Protein AF-A0A1F4VYU2-F1 (afdb_monomer)

Foldseek 3Di:
DPPPVVLVVLQVVVQVVVCVLAVVQVVDQQKDKGWAQDPVRDIKIKMDGPVQDDPPPPRDDRPWIWIWDDDPQWIFIDTDPDGDQDDDVDPPDRPGGTHHSNCPNVVRVVVVVVVVVVVVVVD

pLDDT: mean 73.97, std 16.77, range [32.16, 91.25]

Organism: NCBI:txid1802636

Structure (mmCIF, N/CA/C/O backbone):
data_AF-A0A1F4VYU2-F1
#
_entry.id   AF-A0A1F4VYU2-F1
#
loop_
_atom_site.group_PDB
_atom_site.id
_atom_site.type_symbol
_atom_site.label_atom_id
_atom_site.label_alt_id
_atom_site.label_comp_id
_atom_site.label_asym_id
_atom_site.label_entity_id
_atom_site.label_seq_id
_atom_site.pdbx_PDB_ins_code
_atom_site.Cartn_x
_atom_site.Cartn_y
_atom_site.Cartn_z
_atom_site.occupancy
_atom_site.B_iso_or_equiv
_atom_site.auth_seq_id
_atom_site.auth_comp_id
_atom_site.auth_asym_id
_atom_site.auth_atom_id
_atom_site.pdbx_PDB_model_num
ATOM 1 N N . MET A 1 1 ? -9.365 18.136 26.170 1.00 42.12 1 MET A N 1
ATOM 2 C CA . MET A 1 1 ? -8.064 17.754 25.576 1.00 42.12 1 MET A CA 1
ATOM 3 C C . MET A 1 1 ? -8.005 16.234 25.371 1.00 42.12 1 MET A C 1
ATOM 5 O O . MET A 1 1 ? -7.171 15.583 25.975 1.00 42.12 1 MET A O 1
ATOM 9 N N . GLY A 1 2 ? -8.918 15.646 24.583 1.00 46.16 2 GLY A N 1
ATOM 10 C CA . GLY A 1 2 ? -9.027 14.176 24.450 1.00 46.16 2 GLY A CA 1
ATOM 11 C C . GLY A 1 2 ? -9.008 13.646 23.013 1.00 46.16 2 GLY A C 1
ATOM 12 O O . GLY A 1 2 ? -8.765 12.470 22.800 1.00 46.16 2 GLY A O 1
ATOM 13 N N . THR A 1 3 ? -9.219 14.505 22.017 1.00 45.97 3 THR A N 1
ATOM 14 C CA . THR A 1 3 ? -9.342 14.122 20.601 1.00 45.97 3 THR A CA 1
ATOM 15 C C . THR A 1 3 ? -8.002 13.942 19.889 1.00 45.97 3 THR A C 1
ATOM 17 O O . THR A 1 3 ? -7.926 13.212 18.913 1.00 45.97 3 THR A O 1
ATOM 20 N N . GLN A 1 4 ? -6.933 14.587 20.360 1.00 48.91 4 GLN A N 1
ATOM 21 C CA . GLN A 1 4 ? -5.645 14.587 19.657 1.00 48.91 4 GLN A CA 1
ATOM 22 C C . GLN A 1 4 ? -4.842 13.293 19.877 1.00 48.91 4 GLN A C 1
ATOM 24 O O . GLN A 1 4 ? -4.159 12.845 18.964 1.00 48.91 4 GLN A O 1
ATOM 29 N N . LEU A 1 5 ? -4.977 12.673 21.056 1.00 50.75 5 LEU A N 1
ATOM 30 C CA . LEU A 1 5 ? -4.318 11.408 21.410 1.00 50.75 5 LEU A CA 1
ATOM 31 C C . LEU A 1 5 ? -4.978 10.201 20.724 1.00 50.75 5 LEU A C 1
ATOM 33 O O . LEU A 1 5 ? -4.280 9.387 20.135 1.00 50.75 5 LEU A O 1
ATOM 37 N N . TRP A 1 6 ? -6.316 10.144 20.714 1.00 50.44 6 TRP A N 1
ATOM 38 C CA . TRP A 1 6 ? -7.085 9.086 20.036 1.00 50.44 6 TRP A CA 1
ATOM 39 C C . TRP A 1 6 ? -6.783 9.006 18.534 1.00 50.44 6 TRP A C 1
ATOM 41 O O . TRP A 1 6 ? -6.646 7.924 17.972 1.00 50.44 6 TRP A O 1
ATOM 51 N N . ASN A 1 7 ? -6.621 10.165 17.898 1.00 70.50 7 ASN A N 1
ATOM 52 C CA . ASN A 1 7 ? -6.259 10.279 16.489 1.00 70.50 7 ASN A CA 1
ATOM 53 C C . ASN A 1 7 ? -4.837 9.757 16.203 1.00 70.50 7 ASN A C 1
ATOM 55 O O . ASN A 1 7 ? -4.572 9.195 15.143 1.00 70.50 7 ASN A O 1
ATOM 59 N N . GLN A 1 8 ? -3.908 9.932 17.142 1.00 77.19 8 GLN A N 1
ATOM 60 C CA . GLN A 1 8 ? -2.538 9.448 16.985 1.00 77.19 8 GLN A CA 1
ATOM 61 C C . GLN A 1 8 ? -2.451 7.929 17.173 1.00 77.19 8 GLN A C 1
ATOM 63 O O . GLN A 1 8 ? -1.800 7.257 16.379 1.00 77.19 8 GLN A O 1
ATOM 68 N N . GLU A 1 9 ? -3.160 7.390 18.164 1.00 84.88 9 GLU A N 1
ATOM 69 C CA . GLU A 1 9 ? -3.218 5.951 18.439 1.00 84.88 9 GLU A CA 1
ATOM 70 C C . GLU A 1 9 ? -3.832 5.172 17.266 1.00 84.88 9 GLU A C 1
ATOM 72 O O . GLU A 1 9 ? -3.258 4.190 16.806 1.00 84.88 9 GLU A O 1
ATOM 77 N N . GLN A 1 10 ? -4.935 5.666 16.692 1.00 83.69 10 GLN A N 1
ATOM 78 C CA . GLN A 1 10 ? -5.561 5.048 15.516 1.00 83.69 10 GLN A CA 1
ATOM 79 C C . GLN A 1 10 ? -4.669 5.087 14.268 1.00 83.69 10 GLN A C 1
ATOM 81 O O . GLN A 1 10 ? -4.649 4.131 13.486 1.00 83.69 10 GLN A O 1
ATOM 86 N N . ALA A 1 11 ? -3.927 6.180 14.067 1.00 84.56 11 ALA A N 1
ATOM 87 C CA . ALA A 1 11 ? -2.969 6.283 12.972 1.00 84.56 11 ALA A CA 1
ATOM 88 C C . ALA A 1 11 ? -1.829 5.267 13.135 1.00 84.56 11 ALA A C 1
ATOM 90 O O . ALA A 1 11 ? -1.449 4.602 12.169 1.00 84.56 11 ALA A O 1
ATOM 91 N N . GLU A 1 12 ? -1.312 5.125 14.357 1.00 88.81 12 GLU A N 1
ATOM 92 C CA . GLU A 1 12 ? -0.244 4.185 14.681 1.00 88.81 12 GLU A CA 1
ATOM 93 C C . GLU A 1 12 ? -0.709 2.732 14.554 1.00 88.81 12 GLU A C 1
ATOM 95 O O . GLU A 1 12 ? -0.032 1.938 13.905 1.00 88.81 12 GLU A O 1
ATOM 100 N N . GLU A 1 13 ? -1.893 2.388 15.064 1.00 90.06 13 GLU A N 1
ATOM 101 C CA . GLU A 1 13 ? -2.480 1.052 14.910 1.00 90.06 13 GLU A CA 1
ATOM 102 C C . GLU A 1 13 ? -2.661 0.689 13.429 1.00 90.06 13 GLU A C 1
ATOM 104 O O . GLU A 1 13 ? -2.271 -0.397 12.991 1.00 90.06 13 GLU A O 1
ATOM 109 N N . THR A 1 14 ? -3.182 1.628 12.631 1.00 88.56 14 THR A N 1
ATOM 110 C CA . THR A 1 14 ? -3.349 1.448 11.181 1.00 88.56 14 THR A CA 1
ATOM 111 C C . THR A 1 14 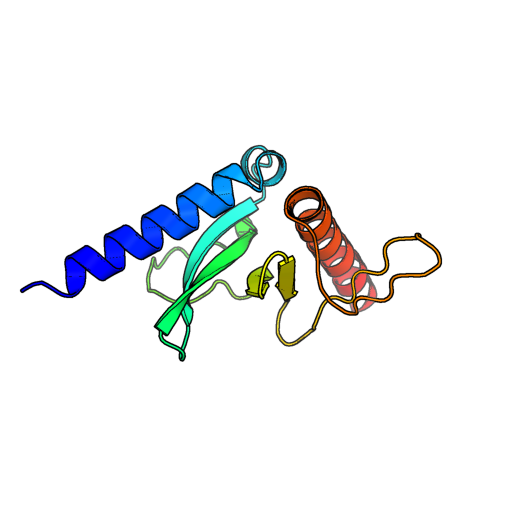? -2.005 1.191 10.500 1.00 88.56 14 THR A C 1
ATOM 113 O O . THR A 1 14 ? -1.888 0.273 9.684 1.00 88.56 14 THR A O 1
ATOM 116 N N . LEU A 1 15 ? -0.975 1.967 10.853 1.00 90.12 15 LEU A N 1
ATOM 117 C CA . LEU A 1 15 ? 0.370 1.810 10.308 1.00 90.12 15 LEU A CA 1
ATOM 118 C C . LEU A 1 15 ? 0.982 0.461 10.700 1.00 90.12 15 LEU A C 1
ATOM 120 O O . LEU A 1 15 ? 1.507 -0.242 9.840 1.00 90.12 15 LEU A O 1
ATOM 124 N N . GLN A 1 16 ? 0.891 0.074 11.973 1.00 91.12 16 GLN A N 1
ATOM 125 C CA . GLN A 1 16 ? 1.439 -1.189 12.471 1.00 91.12 16 GLN A CA 1
ATOM 126 C C . GLN A 1 16 ? 0.758 -2.393 11.823 1.00 91.12 16 GLN A C 1
ATOM 128 O O . GLN A 1 16 ? 1.435 -3.324 11.381 1.00 91.12 16 GLN A O 1
ATOM 133 N N . ARG A 1 17 ? -0.573 -2.359 11.686 1.00 89.56 17 ARG A N 1
ATOM 134 C CA . ARG A 1 17 ? -1.311 -3.397 10.962 1.00 89.56 17 ARG A CA 1
ATOM 135 C C . ARG A 1 17 ? -0.858 -3.473 9.508 1.00 89.56 17 ARG A C 1
ATOM 137 O O . ARG A 1 17 ? -0.618 -4.562 8.997 1.00 89.56 17 ARG A O 1
ATOM 144 N N . PHE A 1 18 ? -0.699 -2.331 8.848 1.00 90.88 18 PHE A N 1
ATOM 145 C CA . PHE A 1 18 ? -0.237 -2.295 7.467 1.00 90.88 18 PHE A CA 1
ATOM 146 C C . PHE A 1 18 ? 1.187 -2.851 7.305 1.00 90.88 18 PHE A C 1
ATOM 148 O O . PHE A 1 18 ? 1.432 -3.662 6.412 1.00 90.88 18 PHE A O 1
ATOM 155 N N . ILE A 1 19 ? 2.108 -2.487 8.200 1.00 91.25 19 ILE A N 1
ATOM 156 C CA . ILE A 1 19 ? 3.477 -3.023 8.259 1.00 91.25 19 ILE A CA 1
ATOM 157 C C . ILE A 1 19 ? 3.458 -4.544 8.446 1.00 91.25 19 ILE A C 1
ATOM 159 O O . ILE A 1 19 ? 4.188 -5.258 7.758 1.00 91.25 19 ILE A O 1
ATOM 163 N N . HIS A 1 20 ? 2.593 -5.049 9.327 1.00 91.19 20 HIS A N 1
ATOM 164 C CA . HIS A 1 20 ? 2.437 -6.483 9.557 1.00 91.19 20 HIS A CA 1
ATOM 165 C C . HIS A 1 20 ? 1.973 -7.235 8.300 1.00 91.19 20 HIS A C 1
ATOM 167 O O . HIS A 1 20 ? 2.467 -8.325 8.016 1.00 91.19 20 HIS A O 1
ATOM 173 N N . LEU A 1 21 ? 1.062 -6.636 7.527 1.00 87.31 21 LEU A N 1
ATOM 174 C CA . LEU A 1 21 ? 0.541 -7.206 6.281 1.00 87.31 21 LEU A CA 1
ATOM 175 C C . LEU A 1 21 ? 1.513 -7.091 5.095 1.00 87.31 21 LEU A C 1
ATOM 177 O O . LEU A 1 21 ? 1.352 -7.807 4.109 1.00 87.31 21 LEU A O 1
ATOM 181 N N . THR A 1 22 ? 2.520 -6.215 5.169 1.00 89.62 22 THR A N 1
ATOM 182 C CA . THR A 1 22 ? 3.428 -5.900 4.047 1.00 89.62 22 THR A CA 1
ATOM 183 C C . THR A 1 22 ? 4.914 -6.158 4.347 1.00 89.62 22 THR A C 1
ATOM 185 O O . THR A 1 22 ? 5.770 -5.295 4.128 1.00 89.62 22 THR A O 1
ATOM 188 N N . PRO A 1 23 ? 5.291 -7.347 4.852 1.00 91.25 23 PRO A N 1
ATOM 189 C CA . PRO A 1 23 ? 6.633 -7.587 5.379 1.00 91.25 23 PRO A CA 1
ATOM 190 C C . PRO A 1 23 ? 7.754 -7.529 4.328 1.00 91.25 23 PRO A C 1
ATOM 192 O O . PRO A 1 23 ? 8.910 -7.316 4.699 1.00 91.25 23 PRO A O 1
ATOM 195 N N . ARG A 1 24 ? 7.479 -7.757 3.036 1.00 88.19 24 ARG A N 1
ATOM 196 C CA . ARG A 1 24 ? 8.494 -7.664 1.972 1.00 88.19 24 ARG A CA 1
ATOM 197 C C . ARG A 1 24 ? 8.759 -6.212 1.609 1.00 88.19 24 ARG A C 1
ATOM 199 O O . ARG A 1 24 ? 9.930 -5.851 1.506 1.00 88.19 24 ARG A O 1
ATOM 206 N N . LEU A 1 25 ? 7.717 -5.385 1.499 1.00 87.81 25 LEU A N 1
ATOM 207 C CA . LEU A 1 25 ? 7.872 -3.939 1.330 1.00 87.81 25 LEU A CA 1
ATOM 208 C C . LEU A 1 25 ? 8.736 -3.330 2.438 1.00 87.81 25 LEU A C 1
ATOM 210 O O . LEU A 1 25 ? 9.655 -2.577 2.131 1.00 87.81 25 LEU A O 1
ATOM 214 N N . GLN A 1 26 ? 8.533 -3.726 3.700 1.00 89.75 26 GLN A N 1
ATOM 215 C CA . GLN A 1 26 ? 9.336 -3.208 4.822 1.00 89.75 26 GLN A CA 1
ATOM 216 C C . GLN A 1 26 ? 10.821 -3.581 4.752 1.00 89.75 26 GLN A C 1
ATOM 218 O O . GLN A 1 26 ? 11.676 -2.878 5.288 1.00 89.75 26 GLN A O 1
ATOM 223 N N . LYS A 1 27 ? 11.150 -4.702 4.105 1.00 89.81 27 LYS A N 1
ATOM 224 C CA . LYS A 1 27 ? 12.541 -5.134 3.907 1.00 89.81 27 LYS A CA 1
ATOM 225 C C . LYS A 1 27 ? 13.212 -4.420 2.740 1.00 89.81 27 LYS A C 1
ATOM 227 O O . LYS A 1 27 ? 14.435 -4.485 2.622 1.00 89.81 27 LYS A O 1
ATOM 232 N N . ASN A 1 28 ? 12.440 -3.780 1.868 1.00 88.81 28 ASN A N 1
ATOM 233 C CA . ASN A 1 28 ? 12.972 -3.105 0.704 1.00 88.81 28 ASN A CA 1
ATOM 234 C C . ASN A 1 28 ? 13.344 -1.653 1.066 1.00 88.81 28 ASN A C 1
ATOM 236 O O . ASN A 1 28 ? 12.466 -0.843 1.366 1.00 88.81 28 ASN A O 1
ATOM 240 N N . PRO A 1 29 ? 14.638 -1.282 1.014 1.00 87.94 29 PRO A N 1
ATOM 241 C CA . PRO A 1 29 ? 15.097 0.035 1.451 1.00 87.94 29 PRO A CA 1
ATOM 242 C C . PRO A 1 29 ? 14.571 1.187 0.586 1.00 87.94 29 PRO A C 1
ATOM 244 O O . PRO A 1 29 ? 14.640 2.338 1.032 1.00 87.94 29 PRO A O 1
ATOM 247 N N . LEU A 1 30 ? 14.070 0.885 -0.618 1.00 87.94 30 LEU A N 1
ATOM 248 C CA . LEU A 1 30 ? 13.507 1.855 -1.550 1.00 87.94 30 LEU A CA 1
ATOM 249 C C . LEU A 1 30 ? 12.146 2.377 -1.108 1.00 87.94 30 LEU A C 1
ATOM 251 O O . LEU A 1 30 ? 11.789 3.474 -1.519 1.00 87.94 30 LEU A O 1
ATOM 255 N N . PHE A 1 31 ? 11.402 1.637 -0.287 1.00 89.25 31 PHE A N 1
ATOM 256 C CA . PHE A 1 31 ? 10.047 2.019 0.092 1.00 89.25 31 PHE A CA 1
ATOM 257 C C . PHE A 1 31 ? 9.984 2.622 1.488 1.00 89.25 31 PHE A C 1
ATOM 259 O O . PHE A 1 31 ? 10.783 2.327 2.381 1.00 89.25 31 PHE A O 1
ATOM 266 N N . ARG A 1 32 ? 9.002 3.494 1.665 1.00 89.56 32 ARG A N 1
ATOM 267 C CA . ARG A 1 32 ? 8.567 4.039 2.943 1.00 89.56 32 ARG A CA 1
ATOM 268 C C . ARG A 1 32 ? 7.057 3.938 3.026 1.00 89.56 32 ARG A C 1
ATOM 270 O O . ARG A 1 32 ? 6.369 3.928 2.004 1.00 89.56 32 ARG A O 1
ATOM 277 N N . THR A 1 33 ? 6.553 3.838 4.248 1.00 89.69 33 THR A N 1
ATOM 278 C CA . THR A 1 33 ? 5.123 3.723 4.519 1.00 89.69 33 THR A CA 1
ATOM 279 C C . THR A 1 33 ? 4.692 4.795 5.496 1.00 89.69 33 THR A C 1
ATOM 281 O O . THR A 1 33 ? 5.385 5.045 6.480 1.00 89.69 33 THR A O 1
ATOM 284 N N . GLY A 1 34 ? 3.534 5.384 5.249 1.00 88.25 34 GLY A N 1
ATOM 285 C CA . GLY A 1 34 ? 2.917 6.361 6.130 1.00 88.25 34 GLY A CA 1
ATOM 286 C C . GLY A 1 34 ? 1.415 6.147 6.214 1.00 88.25 34 GLY A C 1
ATOM 287 O O . GLY A 1 34 ? 0.859 5.246 5.585 1.00 88.25 34 GLY A O 1
ATOM 288 N N . VAL A 1 35 ? 0.753 6.992 6.996 1.00 88.62 35 VAL A N 1
ATOM 289 C CA . VAL A 1 35 ? -0.706 7.030 7.109 1.00 88.62 35 VAL A CA 1
ATOM 290 C C . VAL A 1 35 ? -1.156 8.481 7.033 1.00 88.62 35 VAL A C 1
ATOM 292 O O . VAL A 1 35 ? -0.538 9.353 7.640 1.00 88.62 35 VAL A O 1
ATOM 295 N N . TYR A 1 36 ? -2.235 8.746 6.300 1.00 84.56 36 TYR A N 1
ATOM 296 C CA . TYR A 1 36 ? -2.890 10.053 6.290 1.00 84.56 36 TYR A CA 1
ATOM 297 C C . TYR A 1 36 ? -4.356 9.935 6.706 1.00 84.56 36 TYR A C 1
ATOM 299 O O . TYR A 1 36 ? -4.973 8.876 6.585 1.00 84.56 36 TYR A O 1
ATOM 307 N N . LEU A 1 37 ? -4.924 11.038 7.193 1.00 84.81 37 LEU A N 1
ATOM 308 C CA . LEU A 1 37 ? -6.350 11.132 7.484 1.00 84.81 37 LEU A CA 1
ATOM 309 C C . LEU A 1 37 ? -7.100 11.546 6.212 1.00 84.81 37 LEU A C 1
ATOM 311 O O . LEU A 1 37 ? -6.916 12.649 5.700 1.00 84.81 37 LEU A O 1
ATOM 315 N N . SER A 1 38 ? -7.941 10.657 5.690 1.00 80.12 38 SER A N 1
ATOM 316 C CA . SER A 1 38 ? -8.801 10.945 4.539 1.00 80.12 38 SER A CA 1
ATOM 317 C C . SER A 1 38 ? -9.927 11.927 4.888 1.00 80.12 38 SER A C 1
ATOM 319 O O . SER A 1 38 ? -10.287 12.110 6.050 1.00 80.12 38 SER A O 1
ATOM 321 N N . GLN A 1 39 ? -10.547 12.524 3.864 1.00 76.94 39 GLN A N 1
ATOM 322 C CA . GLN A 1 39 ? -11.678 13.454 4.030 1.00 76.94 39 GLN A CA 1
ATOM 323 C C . GLN A 1 39 ? -12.891 12.819 4.726 1.00 76.94 39 GLN A C 1
ATOM 325 O O . GLN A 1 39 ? -13.690 13.523 5.337 1.00 76.94 39 GLN A O 1
ATOM 330 N N . THR A 1 40 ? -13.024 11.493 4.657 1.00 78.12 40 THR A N 1
ATOM 331 C CA . THR A 1 40 ? -14.083 10.737 5.336 1.00 78.12 40 THR A CA 1
ATOM 332 C C . THR A 1 40 ? -13.741 10.407 6.792 1.00 78.12 40 THR A C 1
ATOM 334 O O . THR A 1 40 ? -14.489 9.679 7.436 1.00 78.12 40 THR A O 1
ATOM 337 N N . GLY A 1 41 ? -12.614 10.902 7.315 1.00 78.19 41 GLY A N 1
ATOM 338 C CA . GLY A 1 41 ? -12.164 10.654 8.686 1.00 78.19 41 GLY A CA 1
ATOM 339 C C . GLY A 1 41 ? -11.519 9.282 8.903 1.00 78.19 41 GLY A C 1
ATOM 340 O O . GLY A 1 41 ? -11.293 8.900 10.044 1.00 78.19 41 GLY A O 1
ATOM 341 N N . ALA A 1 42 ? -11.221 8.538 7.834 1.00 81.12 42 ALA A N 1
ATOM 342 C CA . ALA A 1 42 ? -10.539 7.248 7.922 1.00 81.12 42 ALA A CA 1
ATOM 343 C C . ALA A 1 42 ? -9.024 7.417 7.759 1.00 81.12 42 ALA A C 1
ATOM 345 O O . ALA A 1 42 ? -8.581 8.149 6.869 1.00 81.12 42 ALA A O 1
ATOM 346 N N . TYR A 1 43 ? -8.245 6.712 8.576 1.00 85.94 43 TYR A N 1
ATOM 347 C CA . TYR A 1 43 ? -6.801 6.592 8.405 1.00 85.94 43 TYR A CA 1
ATOM 348 C C . TYR A 1 43 ? -6.487 5.640 7.254 1.00 85.94 43 TYR A C 1
ATOM 350 O O . TYR A 1 43 ? -6.966 4.509 7.224 1.00 85.94 43 TYR A O 1
ATOM 358 N N . VAL A 1 44 ? -5.706 6.115 6.287 1.00 85.12 44 VAL A N 1
ATOM 359 C CA . VAL A 1 44 ? -5.394 5.377 5.063 1.00 85.12 44 VAL A CA 1
ATOM 360 C C . VAL A 1 44 ? -3.880 5.205 4.961 1.00 85.12 44 VAL A C 1
ATOM 362 O O . VAL A 1 44 ? -3.162 6.210 4.887 1.00 85.12 44 VAL A O 1
ATOM 365 N N . PRO A 1 45 ? -3.373 3.960 4.968 1.00 89.81 45 PRO A N 1
ATOM 366 C CA . PRO A 1 45 ? -1.963 3.705 4.747 1.00 89.81 45 PRO A CA 1
ATOM 367 C C . PRO A 1 45 ? -1.577 3.985 3.296 1.00 89.81 45 PRO A C 1
ATOM 369 O O . PRO A 1 45 ? -2.343 3.744 2.357 1.00 89.81 45 PRO A O 1
ATOM 372 N N . PHE A 1 46 ? -0.357 4.473 3.117 1.00 89.06 46 PHE A N 1
ATOM 373 C CA . PHE A 1 46 ? 0.237 4.708 1.813 1.00 89.06 46 PHE A CA 1
ATOM 374 C C . PHE A 1 46 ? 1.708 4.307 1.784 1.00 89.06 46 PHE A C 1
ATOM 376 O O . PHE A 1 46 ? 2.392 4.278 2.806 1.00 89.06 46 PHE A O 1
ATOM 383 N N . VAL A 1 47 ? 2.180 3.996 0.584 1.00 89.25 47 VAL A N 1
ATOM 384 C CA . VAL A 1 47 ? 3.547 3.599 0.261 1.00 89.25 47 VAL A CA 1
ATOM 385 C C . VAL A 1 47 ? 4.103 4.587 -0.745 1.00 89.25 47 VAL A C 1
ATOM 387 O O . VAL A 1 47 ? 3.409 4.964 -1.688 1.00 89.25 47 VAL A O 1
ATOM 390 N N . TYR A 1 48 ? 5.352 4.986 -0.558 1.00 88.00 48 TYR A N 1
ATOM 391 C CA . TYR A 1 48 ? 6.073 5.894 -1.443 1.00 88.00 48 TYR A CA 1
ATOM 392 C C . TYR A 1 48 ? 7.539 5.481 -1.553 1.00 88.00 48 TYR A C 1
ATOM 394 O O . TYR A 1 48 ? 8.035 4.676 -0.755 1.00 88.00 48 TYR A O 1
ATOM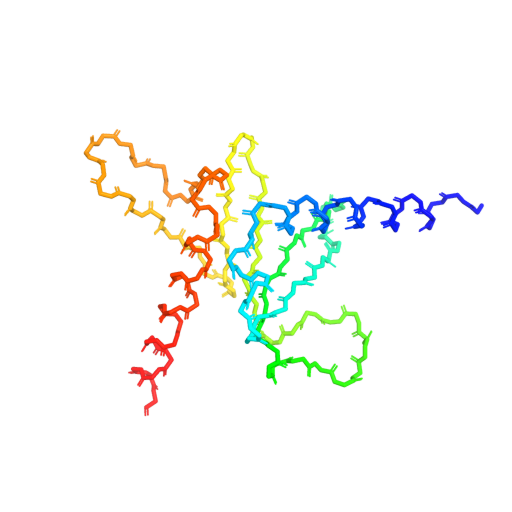 402 N N . LEU A 1 49 ? 8.233 6.007 -2.559 1.00 88.00 49 LEU A N 1
ATOM 403 C CA . LEU A 1 49 ? 9.669 5.800 -2.689 1.00 88.00 49 LEU A CA 1
ATOM 404 C C . LEU A 1 49 ? 10.407 6.709 -1.713 1.00 88.00 49 LEU A C 1
ATOM 406 O O . LEU A 1 49 ? 10.119 7.895 -1.610 1.00 88.00 49 LEU A O 1
ATOM 410 N N . LYS A 1 50 ? 11.437 6.177 -1.060 1.00 86.56 50 LYS A N 1
ATOM 411 C CA . LYS A 1 50 ? 12.331 6.937 -0.181 1.00 86.56 50 LYS A CA 1
ATOM 412 C C . LYS A 1 50 ? 12.945 8.153 -0.889 1.00 86.56 50 LYS A C 1
ATOM 414 O O . LYS A 1 50 ? 13.206 9.160 -0.251 1.00 86.56 50 LYS A O 1
ATOM 419 N N . ALA A 1 51 ? 13.195 8.059 -2.194 1.00 83.44 51 ALA A N 1
ATOM 420 C CA . ALA A 1 51 ? 13.738 9.169 -2.977 1.00 83.44 51 ALA A CA 1
ATOM 421 C C . ALA A 1 51 ? 12.764 10.357 -3.105 1.00 83.44 51 ALA A C 1
ATOM 423 O O . ALA A 1 51 ? 13.218 11.476 -3.312 1.00 83.44 51 ALA A O 1
ATOM 424 N N . ASP A 1 52 ? 11.459 10.113 -2.949 1.00 81.25 52 ASP A N 1
ATOM 425 C CA . ASP A 1 52 ? 10.403 11.130 -3.000 1.00 81.25 52 ASP A CA 1
ATOM 426 C C . ASP A 1 52 ? 10.064 11.689 -1.601 1.00 81.25 52 ASP A C 1
ATOM 428 O O . ASP A 1 52 ? 9.096 12.437 -1.441 1.00 81.25 52 ASP A O 1
ATOM 432 N N . GLU A 1 53 ? 10.832 11.308 -0.573 1.00 80.44 53 GLU A N 1
ATOM 433 C CA . GLU A 1 53 ? 10.697 11.822 0.789 1.00 80.44 53 GLU A CA 1
ATOM 434 C C . GLU A 1 53 ? 11.058 13.314 0.819 1.00 80.44 53 GLU A C 1
ATOM 436 O O . GLU A 1 53 ? 12.172 13.705 0.473 1.00 80.44 53 GLU A O 1
ATOM 441 N N . GLN A 1 54 ? 10.098 14.158 1.202 1.00 70.31 54 GLN A N 1
ATOM 442 C CA . GLN A 1 54 ? 10.301 15.604 1.286 1.00 70.31 54 GLN A CA 1
ATOM 443 C C . GLN A 1 54 ? 10.976 15.970 2.619 1.00 70.31 54 GLN A C 1
ATOM 445 O O . GLN A 1 54 ? 10.610 15.441 3.666 1.00 70.31 54 GLN A O 1
ATOM 450 N N . GLU A 1 55 ? 11.967 16.871 2.578 1.00 60.88 55 GLU A N 1
ATOM 451 C CA . GLU A 1 55 ? 12.731 17.313 3.763 1.00 60.88 55 GLU A CA 1
ATOM 452 C C . GLU A 1 55 ? 11.881 18.107 4.764 1.00 60.88 55 GLU A C 1
ATOM 454 O O . GLU A 1 55 ? 12.150 18.086 5.966 1.00 60.88 55 GLU A O 1
ATOM 459 N N . ASP A 1 56 ? 10.840 18.783 4.276 1.00 55.31 56 ASP A N 1
ATOM 460 C CA . ASP A 1 56 ? 9.866 19.456 5.120 1.00 55.31 56 ASP A CA 1
ATOM 461 C C . ASP A 1 56 ? 8.832 18.410 5.536 1.00 55.31 56 ASP A C 1
ATOM 463 O O . ASP A 1 56 ? 8.001 17.991 4.731 1.00 55.31 56 ASP A O 1
ATOM 467 N N . GLY A 1 57 ? 8.896 17.948 6.789 1.00 50.62 57 GLY A N 1
ATOM 468 C CA . GLY A 1 57 ? 7.970 16.976 7.396 1.00 50.62 57 GLY A CA 1
ATOM 469 C C . GLY A 1 57 ? 6.520 17.471 7.514 1.00 50.62 57 GLY A C 1
ATOM 470 O O . GLY A 1 57 ? 5.789 17.100 8.436 1.00 50.62 57 GLY A O 1
ATOM 471 N N . ASP A 1 58 ? 6.105 18.351 6.613 1.00 44.28 58 ASP A N 1
ATOM 472 C CA . ASP A 1 58 ? 4.899 19.138 6.665 1.00 44.28 58 ASP A CA 1
ATOM 473 C C . ASP A 1 58 ? 3.807 18.461 5.842 1.00 44.28 58 ASP A C 1
ATOM 475 O O . ASP A 1 58 ? 3.566 18.814 4.696 1.00 44.28 58 ASP A O 1
ATOM 479 N N . LYS A 1 59 ? 3.166 17.457 6.459 1.00 54.75 59 LYS A N 1
ATOM 480 C CA . LYS A 1 59 ? 1.765 17.000 6.268 1.00 54.75 59 LYS A CA 1
ATOM 481 C C . LYS A 1 59 ? 1.256 16.703 4.849 1.00 54.75 59 LYS A C 1
ATOM 483 O O . LYS A 1 59 ? 0.099 16.307 4.705 1.00 54.75 59 LYS A O 1
ATOM 488 N N . ASN A 1 60 ? 2.078 16.860 3.827 1.00 63.53 60 ASN A N 1
ATOM 489 C CA . ASN A 1 60 ? 1.733 16.678 2.438 1.00 63.53 60 ASN A CA 1
ATOM 490 C C . ASN A 1 60 ? 2.148 15.280 2.018 1.00 63.53 60 ASN A C 1
ATOM 492 O O . ASN A 1 60 ? 3.226 14.789 2.353 1.00 63.53 60 ASN A O 1
ATOM 496 N N . LEU A 1 61 ? 1.244 14.622 1.300 1.00 71.06 61 LEU A N 1
ATOM 497 C CA . LEU A 1 61 ? 1.555 13.348 0.685 1.00 71.06 61 LEU A CA 1
ATOM 498 C C . LEU A 1 61 ? 2.702 13.571 -0.310 1.00 71.06 61 LEU A C 1
ATOM 500 O O . LEU A 1 61 ? 2.702 14.596 -1.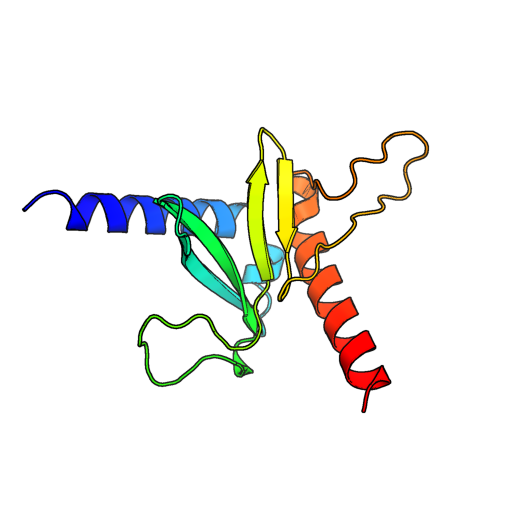003 1.00 71.06 61 LEU A O 1
ATOM 504 N N . PRO A 1 62 ? 3.676 12.645 -0.378 1.00 78.38 62 PRO A N 1
ATOM 505 C CA . PRO A 1 62 ? 4.727 12.720 -1.383 1.00 78.38 62 PRO A CA 1
ATOM 506 C C . PRO A 1 62 ? 4.082 12.799 -2.770 1.00 78.38 62 PRO A C 1
ATOM 508 O O . PRO A 1 62 ? 2.944 12.357 -2.934 1.00 78.38 62 PRO A O 1
ATOM 511 N N . PRO A 1 63 ? 4.768 13.368 -3.774 1.00 76.25 63 PRO A N 1
ATOM 512 C CA . PRO A 1 63 ? 4.161 13.622 -5.075 1.00 76.25 63 PRO A CA 1
ATOM 513 C C . PRO A 1 63 ? 3.577 12.339 -5.663 1.00 76.25 63 PRO A C 1
ATOM 515 O O . PRO A 1 63 ? 2.434 12.357 -6.099 1.00 76.25 63 PRO A O 1
ATOM 518 N N . LYS A 1 64 ? 4.319 11.228 -5.547 1.00 80.75 64 LYS A N 1
ATOM 519 C CA . LYS A 1 64 ? 3.916 9.893 -5.983 1.00 80.75 64 LYS A CA 1
ATOM 520 C C . LYS A 1 64 ? 3.744 8.971 -4.788 1.00 80.75 64 LYS A C 1
ATOM 522 O O . LYS A 1 64 ? 4.669 8.760 -4.002 1.00 80.75 64 LYS A O 1
ATOM 527 N N . TYR A 1 65 ? 2.565 8.375 -4.676 1.00 84.88 65 TYR A N 1
ATOM 528 C CA . TYR A 1 65 ? 2.283 7.364 -3.666 1.00 84.88 65 TYR A CA 1
ATOM 529 C C . TYR A 1 65 ? 1.197 6.400 -4.121 1.00 84.88 65 TYR A C 1
ATOM 531 O O . TYR A 1 65 ? 0.336 6.705 -4.951 1.00 84.88 65 TYR A O 1
ATOM 539 N N . VAL A 1 66 ? 1.233 5.227 -3.505 1.00 86.06 66 VAL A N 1
ATOM 540 C CA . VAL A 1 66 ? 0.219 4.189 -3.610 1.00 86.06 66 VAL A CA 1
ATOM 541 C C . VAL A 1 66 ? -0.505 4.121 -2.277 1.00 86.06 66 VAL A C 1
ATOM 543 O O . VAL A 1 66 ? 0.131 3.888 -1.256 1.00 86.06 66 VAL A O 1
ATOM 546 N N . TYR A 1 67 ? -1.819 4.313 -2.255 1.00 86.44 67 TYR A N 1
ATOM 547 C CA . TYR A 1 67 ? -2.611 4.202 -1.030 1.00 86.44 67 TYR A CA 1
ATOM 548 C C . TYR A 1 67 ? -3.500 2.965 -1.048 1.00 86.44 67 TYR A C 1
ATOM 550 O O . TYR A 1 67 ? -3.927 2.489 -2.104 1.00 86.44 67 TYR A O 1
ATOM 558 N N . VAL A 1 68 ? -3.766 2.437 0.143 1.00 86.38 68 VAL A N 1
ATOM 559 C CA . VAL A 1 68 ? -4.466 1.169 0.324 1.00 86.38 68 VAL A CA 1
ATOM 560 C C . VAL A 1 68 ? -5.716 1.393 1.157 1.00 86.38 68 VAL A C 1
ATOM 562 O O . VAL A 1 68 ? -5.653 1.878 2.281 1.00 86.38 68 VAL A O 1
ATOM 565 N N . VAL A 1 69 ? -6.865 1.016 0.608 1.00 84.19 69 VAL A N 1
ATOM 566 C CA . VAL A 1 69 ? -8.170 1.165 1.255 1.00 84.19 69 VAL A CA 1
ATOM 567 C C . VAL A 1 69 ? -8.724 -0.211 1.579 1.00 84.19 69 VAL A C 1
ATOM 569 O O . VAL A 1 69 ? -8.918 -1.019 0.675 1.00 84.19 69 VAL A O 1
ATOM 572 N N . GLN A 1 70 ? -9.020 -0.474 2.849 1.00 81.62 70 GLN A N 1
ATOM 573 C CA . GLN A 1 70 ? -9.761 -1.675 3.218 1.00 81.62 70 GLN A CA 1
ATOM 574 C C . GLN A 1 70 ? -11.242 -1.506 2.848 1.00 81.62 70 GLN A C 1
ATOM 576 O O . GLN A 1 70 ? -11.867 -0.495 3.169 1.00 81.62 70 GLN A O 1
ATOM 581 N N . VAL A 1 71 ? -11.798 -2.497 2.158 1.00 78.75 71 VAL A N 1
ATOM 582 C CA . VAL A 1 71 ? -13.208 -2.586 1.777 1.00 78.75 71 VAL A CA 1
ATOM 583 C C . VAL A 1 71 ? -13.688 -3.986 2.135 1.00 78.75 71 VAL A C 1
ATOM 585 O O . VAL A 1 71 ? -13.296 -4.963 1.490 1.00 78.75 71 VAL A O 1
ATOM 588 N N . ASP A 1 72 ? -14.536 -4.079 3.157 1.00 81.62 72 ASP A N 1
ATOM 589 C CA . ASP A 1 72 ? -14.952 -5.348 3.762 1.00 81.62 72 ASP A CA 1
ATOM 590 C C . ASP A 1 72 ? -13.713 -6.166 4.211 1.00 81.62 72 ASP A C 1
ATOM 592 O O . ASP A 1 72 ? -12.811 -5.634 4.867 1.00 81.62 72 ASP A O 1
ATOM 596 N N . ASP A 1 73 ? -13.629 -7.431 3.798 1.00 79.88 73 ASP A N 1
ATOM 597 C CA . ASP A 1 73 ? -12.500 -8.340 4.052 1.00 79.88 73 ASP A CA 1
ATOM 598 C C . ASP A 1 73 ? -11.406 -8.270 2.966 1.00 79.88 73 ASP A C 1
ATOM 600 O O . ASP A 1 73 ? -10.610 -9.193 2.794 1.00 79.88 73 ASP A O 1
ATOM 604 N N . THR A 1 74 ? -11.391 -7.202 2.165 1.00 82.50 74 THR A N 1
ATOM 605 C CA . THR A 1 74 ? -10.472 -7.045 1.028 1.00 82.50 74 THR A CA 1
ATOM 606 C C . THR A 1 74 ? -9.811 -5.673 1.004 1.00 82.50 74 THR A C 1
ATOM 608 O O . THR A 1 74 ? -10.231 -4.752 1.698 1.00 82.50 74 THR A O 1
ATOM 611 N N . TYR A 1 75 ? -8.784 -5.519 0.173 1.00 82.44 75 TYR A N 1
ATOM 612 C CA . TYR A 1 75 ? -8.002 -4.295 0.033 1.00 82.44 75 TYR A CA 1
ATOM 613 C C . TYR A 1 75 ? -8.048 -3.778 -1.396 1.00 82.44 75 TYR A C 1
ATOM 615 O O . TYR A 1 75 ? -7.961 -4.541 -2.351 1.00 82.44 75 TYR A O 1
ATOM 623 N N . VAL A 1 76 ? -8.148 -2.467 -1.551 1.00 82.06 76 VAL A N 1
ATOM 624 C CA . VAL A 1 76 ? -8.091 -1.780 -2.837 1.00 82.06 76 VAL A CA 1
ATOM 625 C C . VAL A 1 76 ? -6.824 -0.942 -2.865 1.00 82.06 76 VAL A C 1
ATOM 627 O O . VAL A 1 76 ? -6.644 -0.073 -2.015 1.00 82.06 76 VAL A O 1
ATOM 630 N N . VAL A 1 77 ? -5.965 -1.184 -3.851 1.00 81.88 77 VAL A N 1
ATOM 631 C CA . VAL A 1 77 ? -4.718 -0.438 -4.054 1.00 81.88 77 VAL A CA 1
ATOM 632 C C . VAL A 1 77 ? -4.944 0.619 -5.133 1.00 81.88 77 VAL A C 1
ATOM 634 O O . VAL A 1 77 ? -5.490 0.324 -6.198 1.00 81.88 77 VAL A O 1
ATOM 637 N N . LYS A 1 78 ? -4.580 1.870 -4.852 1.00 77.81 78 LYS A N 1
ATOM 638 C CA . LYS A 1 78 ? -4.806 3.007 -5.752 1.00 77.81 78 LYS A CA 1
ATOM 639 C C . LYS A 1 78 ? -3.565 3.873 -5.879 1.00 77.81 78 LYS A C 1
ATOM 641 O O . LYS A 1 78 ? -2.766 3.967 -4.954 1.00 77.81 78 LYS A O 1
ATOM 646 N N . MET A 1 79 ? -3.449 4.523 -7.028 1.00 76.38 79 MET A N 1
ATOM 647 C CA . MET A 1 79 ? -2.246 5.211 -7.476 1.00 76.38 79 MET A CA 1
ATOM 648 C C . MET A 1 79 ? -2.661 6.478 -8.233 1.00 76.38 79 MET A C 1
ATOM 650 O O . MET A 1 79 ? -3.338 6.336 -9.236 1.00 76.38 79 MET A O 1
ATOM 654 N N . GLU A 1 80 ? -2.349 7.691 -7.754 1.00 64.31 80 GLU A N 1
ATOM 655 C CA . GLU A 1 80 ? -2.628 8.985 -8.440 1.00 64.31 80 GLU A CA 1
ATOM 656 C C . GLU A 1 80 ? -3.884 9.026 -9.351 1.00 64.31 80 GLU A C 1
ATOM 658 O O . GLU A 1 80 ? -3.815 9.185 -10.568 1.00 64.31 80 GLU A O 1
ATOM 663 N N . GLY A 1 81 ? -5.080 8.828 -8.786 1.00 51.56 81 GLY A N 1
ATOM 664 C CA . GLY A 1 81 ? -6.335 8.865 -9.561 1.00 51.56 81 GLY A CA 1
ATOM 665 C C . GLY A 1 81 ? -6.559 7.684 -10.523 1.00 51.56 81 GLY A C 1
ATOM 666 O O . GLY A 1 81 ? -7.670 7.516 -11.023 1.00 51.56 81 GLY A O 1
ATOM 667 N N . MET A 1 82 ? -5.565 6.819 -10.719 1.00 52.38 82 MET A N 1
ATOM 668 C CA . MET A 1 82 ? -5.684 5.519 -11.364 1.00 52.38 82 MET A CA 1
ATOM 669 C C . MET A 1 82 ? -6.098 4.450 -10.349 1.00 52.38 82 MET A C 1
ATOM 671 O O . MET A 1 82 ? -5.575 4.321 -9.236 1.00 52.38 82 MET A O 1
ATOM 675 N N . VAL A 1 83 ? -7.089 3.663 -10.749 1.00 54.62 83 VAL A N 1
ATOM 676 C CA . VAL A 1 83 ? -7.538 2.490 -10.009 1.00 54.62 83 VAL A CA 1
ATOM 677 C C . VAL A 1 83 ? -6.820 1.277 -10.592 1.00 54.62 83 VAL A C 1
ATOM 679 O O . VAL A 1 83 ? -6.917 1.021 -11.791 1.00 54.62 83 VAL A O 1
ATOM 682 N N . VAL A 1 84 ? -6.093 0.543 -9.749 1.00 56.72 84 VAL A N 1
ATOM 683 C CA . VAL A 1 84 ? -5.356 -0.649 -10.170 1.00 56.72 84 VAL A CA 1
ATOM 684 C C . VAL A 1 84 ? -6.327 -1.821 -10.291 1.00 5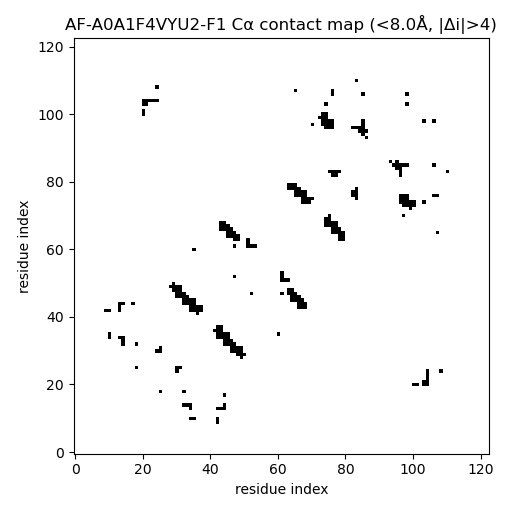6.72 84 VAL A C 1
ATOM 686 O O . VAL A 1 84 ? -6.834 -2.315 -9.283 1.00 56.72 84 VAL A O 1
ATOM 689 N N . LEU A 1 85 ? -6.552 -2.284 -11.524 1.00 50.91 85 LEU A N 1
ATOM 690 C CA . LEU A 1 85 ? -7.328 -3.494 -11.785 1.00 50.91 85 LEU A CA 1
ATOM 691 C C . LEU A 1 85 ? -6.468 -4.732 -11.485 1.00 50.91 85 LEU A C 1
ATOM 693 O O . LEU A 1 85 ? -5.483 -4.993 -12.176 1.00 50.91 85 LEU A O 1
ATOM 697 N N . VAL A 1 86 ? -6.841 -5.513 -10.469 1.00 49.69 86 VAL A N 1
ATOM 698 C CA . VAL A 1 86 ? -6.117 -6.737 -10.081 1.00 49.69 86 VAL A CA 1
ATOM 699 C C . VAL A 1 86 ? -6.711 -7.930 -10.823 1.00 49.69 86 VAL A C 1
ATOM 701 O O . VAL A 1 86 ? -7.667 -8.558 -10.375 1.00 49.69 86 VAL A O 1
ATOM 704 N N . GLY A 1 87 ? -6.149 -8.248 -11.986 1.00 42.06 87 GLY A N 1
ATOM 705 C CA . GLY A 1 87 ? -6.449 -9.484 -12.704 1.00 42.06 87 GLY A CA 1
ATOM 706 C C . GLY A 1 87 ? -5.610 -10.640 -12.165 1.00 42.06 87 GLY A C 1
ATOM 707 O O . GLY A 1 87 ? -4.547 -10.926 -12.706 1.00 42.06 87 GLY A O 1
ATOM 708 N N . ALA A 1 88 ? -6.070 -11.325 -11.116 1.00 38.22 88 ALA A N 1
ATOM 709 C CA . ALA A 1 88 ? -5.512 -12.634 -10.788 1.00 38.22 88 ALA A CA 1
ATOM 710 C C . ALA A 1 88 ? -5.915 -13.614 -11.901 1.00 38.22 88 ALA A C 1
ATOM 712 O O . ALA A 1 88 ? -7.094 -13.711 -12.237 1.00 38.22 88 ALA A O 1
ATOM 713 N N . GLY A 1 89 ? -4.955 -14.345 -12.472 1.00 36.34 89 GLY A N 1
ATOM 714 C CA . GLY A 1 89 ? -5.158 -15.394 -13.481 1.00 36.34 89 GLY A CA 1
ATOM 715 C C . GLY A 1 89 ? -5.936 -16.623 -12.980 1.00 36.34 89 GLY A C 1
ATOM 716 O O . GLY A 1 89 ? -5.522 -17.753 -13.219 1.00 36.34 89 GLY A O 1
ATOM 717 N N . ILE A 1 90 ? -7.054 -16.420 -12.281 1.00 36.31 90 ILE A N 1
ATOM 718 C CA . ILE A 1 90 ? -7.987 -17.441 -11.814 1.00 36.31 90 ILE A CA 1
ATOM 719 C C . ILE A 1 90 ? -9.263 -17.293 -12.657 1.00 36.31 90 ILE A C 1
ATOM 721 O O . ILE A 1 90 ? -9.982 -16.297 -12.516 1.00 36.31 90 ILE A O 1
ATOM 725 N N . PRO A 1 91 ? -9.588 -18.260 -13.535 1.00 32.75 91 PRO A N 1
ATOM 726 C CA . PRO A 1 91 ? -10.848 -18.235 -14.258 1.00 32.75 91 PRO A CA 1
ATOM 727 C C . PRO A 1 91 ? -11.980 -18.326 -13.227 1.00 32.75 91 PRO A C 1
ATOM 729 O O . PRO A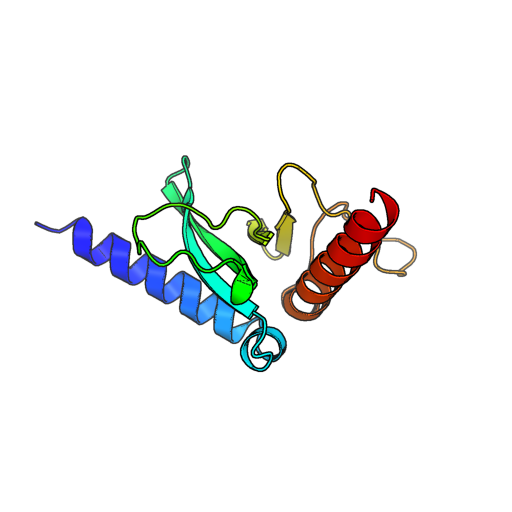 1 91 ? -12.045 -19.318 -12.509 1.00 32.75 91 PRO A O 1
ATOM 732 N N . THR A 1 92 ? -12.836 -17.292 -13.168 1.00 32.16 92 THR A N 1
ATOM 733 C CA . THR A 1 92 ? -14.157 -17.175 -12.484 1.00 32.16 92 THR A CA 1
ATOM 734 C C . THR A 1 92 ? -14.331 -16.121 -11.383 1.00 32.16 92 THR A C 1
ATOM 736 O O . THR A 1 92 ? -15.472 -15.894 -10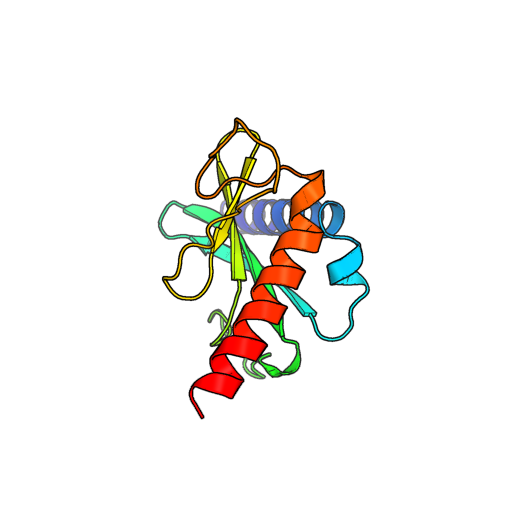.984 1.00 32.16 92 THR A O 1
ATOM 739 N N . LYS A 1 93 ? -13.305 -15.379 -10.943 1.00 36.41 93 LYS A N 1
ATOM 740 C CA . LYS A 1 93 ? -13.516 -14.250 -10.009 1.00 36.41 93 L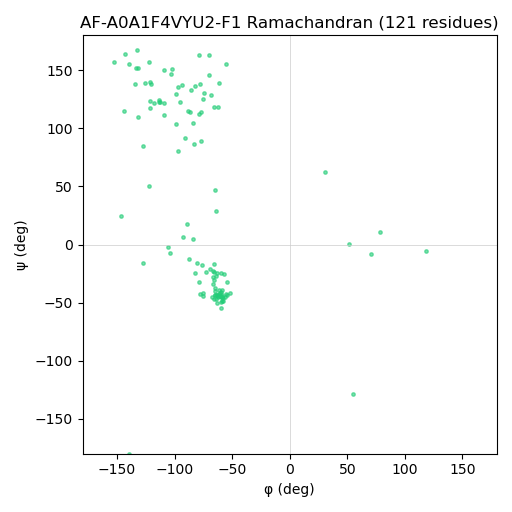YS A CA 1
ATOM 741 C C . LYS A 1 93 ? -12.875 -12.961 -10.510 1.00 36.41 93 LYS A C 1
ATOM 743 O O . LYS A 1 93 ? -11.778 -12.593 -10.117 1.00 36.41 93 LYS A O 1
ATOM 748 N N . TRP A 1 94 ? -13.618 -12.249 -11.351 1.00 38.97 94 TRP A N 1
ATOM 749 C CA . TRP A 1 94 ? -13.370 -10.839 -11.631 1.00 38.97 94 TRP A CA 1
ATOM 750 C C . TRP A 1 94 ? -13.890 -10.010 -10.449 1.00 38.97 94 TRP A C 1
ATOM 752 O O . TRP A 1 94 ? -15.056 -9.621 -10.431 1.00 38.97 94 TRP A O 1
ATOM 762 N N . LEU A 1 95 ? -13.059 -9.763 -9.436 1.00 45.50 95 LEU A N 1
ATOM 763 C CA . LEU A 1 95 ? -13.311 -8.671 -8.494 1.00 45.50 95 LEU A CA 1
ATOM 764 C C . LEU A 1 95 ? -12.439 -7.503 -8.945 1.00 45.50 95 LEU A C 1
ATOM 766 O O . LEU A 1 95 ? -11.232 -7.564 -8.735 1.00 45.50 95 LEU A O 1
ATOM 770 N N . PRO A 1 96 ? -13.003 -6.466 -9.590 1.00 51.72 96 PRO A N 1
ATOM 771 C CA . PRO A 1 96 ? -12.213 -5.569 -10.420 1.00 51.72 96 PRO A CA 1
ATOM 772 C C . PRO A 1 96 ? -11.047 -4.890 -9.698 1.00 51.72 96 PRO A C 1
ATOM 774 O O . PRO A 1 96 ? -10.079 -4.592 -10.369 1.00 51.72 96 PRO A O 1
ATOM 777 N N . ASN A 1 97 ? -11.064 -4.703 -8.372 1.00 61.06 97 ASN A N 1
ATOM 778 C CA . ASN A 1 97 ? -10.031 -3.932 -7.665 1.00 61.06 97 ASN A CA 1
ATOM 779 C C . ASN A 1 97 ? -9.718 -4.432 -6.243 1.00 61.06 97 ASN A C 1
ATOM 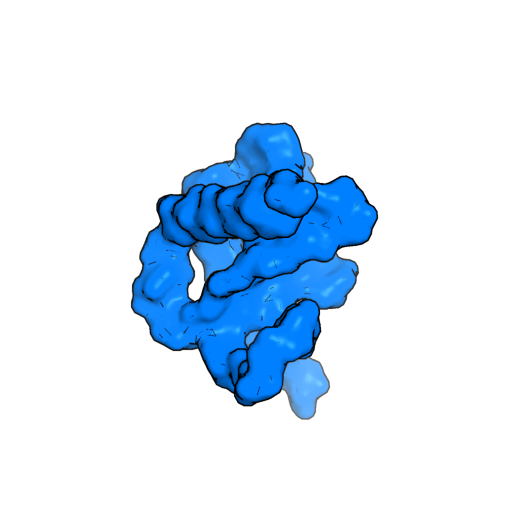781 O O . ASN A 1 97 ? -9.342 -3.624 -5.400 1.00 61.06 97 ASN A O 1
ATOM 785 N N . ARG A 1 98 ? -9.970 -5.708 -5.919 1.00 69.31 98 ARG A N 1
ATOM 786 C CA . ARG A 1 98 ? -9.909 -6.208 -4.531 1.00 69.31 98 ARG A CA 1
ATOM 787 C C . ARG A 1 98 ? -8.834 -7.284 -4.368 1.00 69.31 98 ARG A C 1
ATOM 789 O O . ARG A 1 98 ? -8.899 -8.316 -5.025 1.00 69.31 98 ARG A O 1
ATOM 796 N N . ALA A 1 99 ? -7.891 -7.046 -3.467 1.00 76.69 99 ALA A N 1
ATOM 797 C CA . ALA A 1 99 ? -6.833 -7.956 -3.049 1.00 76.69 99 ALA A CA 1
ATOM 798 C C . ALA A 1 99 ? -7.151 -8.571 -1.683 1.00 76.69 99 ALA A C 1
ATOM 800 O O . ALA A 1 99 ? -7.754 -7.920 -0.826 1.00 76.69 99 ALA A O 1
ATOM 801 N N . LEU A 1 100 ? -6.735 -9.816 -1.472 1.00 84.44 100 LEU A N 1
ATOM 802 C CA . LEU A 1 100 ? -6.722 -10.428 -0.145 1.00 84.44 100 LEU A CA 1
ATOM 803 C C . LEU A 1 100 ? -5.508 -9.928 0.650 1.00 84.44 100 LEU A C 1
ATOM 805 O O . LEU A 1 100 ? -4.545 -9.432 0.066 1.00 84.44 100 LEU A O 1
ATOM 809 N N . GLU A 1 101 ? -5.524 -10.109 1.974 1.00 85.00 101 GLU A N 1
ATOM 810 C CA . GLU A 1 101 ? -4.372 -9.796 2.840 1.00 85.00 101 GLU A CA 1
ATOM 811 C C . GLU A 1 101 ? -3.076 -10.452 2.336 1.00 85.00 101 GLU A C 1
ATOM 813 O O . GLU A 1 101 ? -2.033 -9.804 2.287 1.00 85.00 101 GLU A O 1
ATOM 818 N N . SER A 1 102 ? -3.152 -11.709 1.882 1.00 83.12 102 SER A N 1
ATOM 819 C CA . SER A 1 102 ? -2.006 -12.464 1.352 1.00 83.12 102 SER A CA 1
ATOM 820 C C . SER A 1 102 ? -1.393 -11.868 0.085 1.00 83.12 102 SER A C 1
ATOM 822 O O . SER A 1 102 ? -0.222 -12.113 -0.206 1.00 83.12 102 SER A O 1
ATOM 824 N N . ASP A 1 103 ? -2.184 -11.105 -0.666 1.00 83.50 103 ASP A N 1
ATOM 825 C CA . ASP A 1 103 ? -1.821 -10.604 -1.989 1.00 83.50 103 ASP A CA 1
ATOM 826 C C . ASP A 1 103 ? -1.436 -9.122 -1.950 1.00 83.50 103 ASP A C 1
ATOM 828 O O . ASP A 1 103 ? -0.964 -8.581 -2.947 1.00 83.50 103 ASP A O 1
ATOM 832 N N . LEU A 1 104 ? -1.611 -8.458 -0.804 1.00 83.81 104 LEU A N 1
ATOM 833 C CA . LEU A 1 104 ? -1.437 -7.016 -0.678 1.00 83.81 104 LEU A CA 1
ATOM 834 C C . LEU A 1 104 ? 0.007 -6.575 -0.954 1.00 83.81 104 LEU A C 1
ATOM 836 O O . LEU A 1 104 ? 0.251 -5.692 -1.771 1.00 83.81 104 LEU A O 1
ATOM 840 N N . ASP A 1 105 ? 0.962 -7.222 -0.297 1.00 85.75 105 ASP A N 1
ATOM 841 C CA . ASP A 1 105 ? 2.396 -6.954 -0.421 1.00 85.75 105 ASP A CA 1
ATOM 842 C C . ASP A 1 105 ? 2.921 -7.138 -1.868 1.00 85.75 105 ASP A C 1
ATOM 844 O O . ASP A 1 105 ? 3.463 -6.183 -2.435 1.00 85.75 105 ASP A O 1
ATOM 848 N N . PRO A 1 106 ? 2.717 -8.298 -2.541 1.00 85.75 106 PRO A N 1
ATOM 849 C CA . PRO A 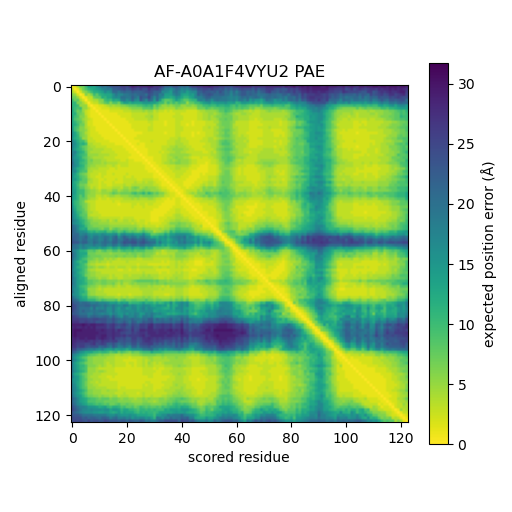1 106 ? 3.138 -8.459 -3.934 1.00 85.75 106 PRO A CA 1
ATOM 850 C C . PRO A 1 106 ? 2.369 -7.555 -4.903 1.00 85.75 106 PRO A C 1
ATOM 852 O O . PRO A 1 106 ? 2.943 -7.133 -5.905 1.00 85.75 106 PRO A O 1
ATOM 855 N N . LEU A 1 107 ? 1.104 -7.228 -4.620 1.00 83.94 107 LEU A N 1
ATOM 856 C CA . LEU A 1 107 ? 0.335 -6.318 -5.459 1.00 83.94 107 LEU A CA 1
ATOM 857 C C . LEU A 1 107 ? 0.915 -4.905 -5.435 1.00 83.94 107 LEU A C 1
ATOM 859 O O . LEU A 1 107 ? 1.089 -4.310 -6.492 1.00 83.94 107 LEU A O 1
ATOM 863 N N . ILE A 1 108 ? 1.226 -4.361 -4.258 1.00 85.62 108 ILE A N 1
ATOM 864 C CA . ILE A 1 108 ? 1.795 -3.012 -4.162 1.00 85.62 108 ILE A CA 1
ATOM 865 C C . ILE A 1 108 ? 3.145 -2.947 -4.886 1.00 85.62 108 ILE A C 1
ATOM 867 O O . ILE A 1 108 ? 3.388 -1.992 -5.622 1.00 85.62 108 ILE A O 1
ATOM 871 N N . GLN A 1 109 ? 3.998 -3.965 -4.732 1.00 85.62 109 GLN A N 1
ATOM 872 C CA . GLN A 1 109 ? 5.251 -4.050 -5.488 1.00 85.62 109 GLN A CA 1
ATOM 873 C C . GLN A 1 109 ? 4.990 -4.047 -6.999 1.00 85.62 109 GLN A C 1
ATOM 875 O O . GLN A 1 109 ? 5.592 -3.260 -7.723 1.00 85.62 109 GLN A O 1
ATOM 880 N N . TRP A 1 110 ? 4.054 -4.878 -7.468 1.00 84.00 110 TRP A N 1
ATOM 881 C CA . TRP A 1 110 ? 3.699 -4.940 -8.883 1.00 84.00 110 TRP A CA 1
ATOM 882 C C . TRP A 1 110 ? 3.184 -3.596 -9.411 1.00 84.00 110 TRP A C 1
ATOM 884 O O . TRP A 1 110 ? 3.569 -3.192 -10.504 1.00 84.00 110 TRP A O 1
ATOM 894 N N . VAL A 1 111 ? 2.368 -2.873 -8.635 1.00 81.56 111 VAL A N 1
ATOM 895 C CA . VAL A 1 111 ? 1.887 -1.525 -8.992 1.00 81.56 111 VAL A CA 1
ATOM 896 C C . VAL A 1 111 ? 3.049 -0.562 -9.201 1.00 81.56 111 VAL A C 1
ATOM 898 O O . VAL A 1 111 ? 3.071 0.154 -10.200 1.00 81.56 111 VAL A O 1
ATOM 901 N N . TRP A 1 112 ? 4.035 -0.572 -8.303 1.00 83.00 112 TRP A N 1
ATOM 902 C CA . TRP A 1 112 ? 5.241 0.238 -8.461 1.00 83.00 112 TRP A CA 1
ATOM 903 C C . TRP A 1 112 ? 6.038 -0.154 -9.705 1.00 83.00 112 TRP A C 1
ATOM 905 O O . TRP A 1 112 ? 6.419 0.724 -10.477 1.00 83.00 112 TRP A O 1
ATOM 915 N N . ASP A 1 113 ? 6.227 -1.451 -9.949 1.00 82.38 113 ASP A N 1
ATOM 916 C CA . ASP A 1 113 ? 6.930 -1.945 -11.136 1.00 82.38 113 ASP A CA 1
ATOM 917 C C . ASP A 1 113 ? 6.221 -1.508 -12.432 1.00 82.38 113 ASP A C 1
ATOM 919 O O . ASP A 1 113 ? 6.874 -1.067 -13.379 1.00 82.38 113 ASP A O 1
ATOM 923 N N . GLN A 1 114 ? 4.881 -1.563 -12.472 1.00 77.12 114 GLN A N 1
ATOM 924 C CA . GLN A 1 114 ? 4.104 -1.065 -13.613 1.00 77.12 114 GLN A CA 1
ATOM 925 C C . GLN A 1 114 ? 4.250 0.444 -13.794 1.00 77.12 114 GLN A C 1
ATOM 927 O O . GLN A 1 114 ? 4.369 0.902 -14.931 1.00 77.12 114 GLN A O 1
ATOM 932 N N . TRP A 1 115 ? 4.274 1.219 -12.705 1.00 77.12 115 TRP A N 1
ATOM 933 C CA . TRP A 1 115 ? 4.507 2.659 -12.797 1.00 77.12 115 TRP A CA 1
ATOM 934 C C . TRP A 1 115 ? 5.855 2.938 -13.454 1.00 77.12 115 TRP A C 1
ATOM 936 O O . TRP A 1 115 ? 5.905 3.702 -14.414 1.00 77.12 115 TRP A O 1
ATOM 946 N N . PHE A 1 116 ? 6.936 2.290 -13.011 1.00 74.44 116 PHE A N 1
ATOM 947 C CA . PHE A 1 116 ? 8.252 2.483 -13.624 1.00 74.44 116 PHE A CA 1
ATOM 948 C C . PHE A 1 116 ? 8.236 2.186 -15.124 1.00 74.44 116 PHE A C 1
ATOM 950 O O . PHE A 1 116 ? 8.721 3.002 -15.902 1.00 74.44 116 PHE A O 1
ATOM 957 N N . ILE A 1 117 ? 7.611 1.080 -15.536 1.00 73.75 117 ILE A N 1
ATOM 958 C CA . ILE A 1 117 ? 7.490 0.712 -16.952 1.00 73.75 117 ILE A CA 1
ATOM 959 C C . ILE A 1 117 ? 6.742 1.796 -17.742 1.00 73.75 117 ILE A C 1
ATOM 961 O O . ILE A 1 117 ? 7.231 2.246 -18.777 1.00 73.75 117 ILE A O 1
ATOM 965 N N . ILE A 1 118 ? 5.584 2.249 -17.252 1.00 68.31 118 ILE A N 1
ATOM 966 C CA . ILE A 1 118 ? 4.782 3.284 -17.922 1.00 68.31 118 ILE A CA 1
ATOM 967 C C . ILE A 1 118 ? 5.537 4.616 -17.968 1.00 68.31 118 ILE A C 1
ATOM 969 O O . ILE A 1 118 ? 5.552 5.267 -19.008 1.00 68.31 118 ILE A O 1
ATOM 973 N N . GLY A 1 119 ? 6.188 5.004 -16.869 1.00 65.31 119 GLY A N 1
ATOM 974 C CA . GLY A 1 119 ? 6.985 6.226 -16.782 1.00 65.31 119 GLY A CA 1
ATOM 975 C C . GLY A 1 119 ? 8.099 6.245 -17.823 1.00 65.31 119 GLY A C 1
ATOM 976 O O . GLY A 1 119 ? 8.217 7.211 -18.562 1.00 65.31 119 GLY A O 1
ATOM 977 N N . THR A 1 120 ? 8.832 5.138 -17.964 1.00 63.69 120 THR A N 1
ATOM 978 C CA . THR A 1 120 ? 9.886 5.011 -18.984 1.00 63.69 120 THR A CA 1
ATOM 979 C C . THR A 1 120 ? 9.369 4.945 -20.420 1.00 63.69 120 THR A C 1
ATOM 981 O O . THR A 1 120 ? 10.131 5.191 -21.345 1.00 63.69 120 THR A O 1
ATOM 984 N N . ALA A 1 121 ? 8.102 4.578 -20.633 1.00 59.31 121 ALA A N 1
ATOM 985 C CA . ALA A 1 121 ? 7.503 4.485 -21.964 1.00 59.31 121 ALA A CA 1
ATOM 986 C C . ALA A 1 121 ? 6.908 5.816 -22.461 1.00 59.31 121 ALA A C 1
ATOM 988 O O . ALA A 1 121 ? 6.538 5.916 -23.631 1.00 59.31 121 ALA A O 1
ATOM 989 N N . LEU A 1 122 ? 6.761 6.804 -21.572 1.00 54.72 122 LEU A N 1
ATOM 990 C CA . LEU A 1 122 ? 6.193 8.125 -21.861 1.00 54.72 122 LEU A CA 1
ATOM 991 C C . LEU A 1 122 ? 7.252 9.243 -21.920 1.00 54.72 122 LEU A C 1
ATOM 993 O O . LEU A 1 122 ? 6.888 10.386 -22.204 1.00 54.72 122 LEU A O 1
ATOM 997 N N . GLU A 1 123 ? 8.523 8.916 -21.670 1.00 49.50 123 GLU A N 1
ATOM 998 C CA . GLU A 1 123 ? 9.706 9.775 -21.863 1.00 49.50 123 GLU A CA 1
ATOM 999 C C . GLU A 1 123 ? 10.378 9.503 -23.219 1.00 49.50 123 GLU A C 1
ATOM 1001 O O . GLU A 1 123 ? 10.825 10.489 -23.853 1.00 49.50 123 GLU A O 1
#

Radius of gyration: 15.27 Å; Cα contacts (8 Å, |Δi|>4): 150; chains: 1; bounding box: 30×38×48 Å

Solvent-accessible surface area (backbone atoms only — not comparable to full-atom values): 7356 Å² total; per-residue (Å²): 144,67,68,70,60,56,56,49,52,54,39,49,52,51,40,52,52,50,50,69,55,21,60,65,53,74,69,36,84,58,50,41,75,49,63,46,76,43,98,86,73,44,73,34,42,33,38,32,48,50,88,54,61,64,91,68,87,67,91,63,77,49,93,63,47,39,36,45,44,80,54,90,91,27,33,31,53,33,40,87,94,44,76,50,67,54,81,66,99,54,94,88,67,89,46,66,43,58,33,48,68,90,44,44,38,63,47,54,53,49,52,52,54,50,47,53,54,53,56,67,72,76,110

Nearest PDB structures (foldseek):
  6zvm-assembly1_AAA  TM=3.269E-01  e=1.421E+00  Clostridium botulinum
  1z0h-assembly2_B  TM=3.364E-01  e=2.301E+00  Clostridium botulinum
  6uc6-assembly1_A  TM=3.389E-01  e=2.444E+00  Clostridium botulinum
  6uht-assembly2_B  TM=3.322E-01  e=3.111E+00  Clostridium botulinum
  5vid-assembly4_A  TM=3.366E-01  e=3.304E+00  Clostridium botulinum

Mean predicted aligned error: 8.94 Å

Sequence (123 aa):
MGTQLWNQEQAEETLQRFIHLTPRLQKNPLFRTGVYLSQTGAYVPFVYLKADEQEDGDKNLPPKYVYVVQVDDTYVVKMEGMVVLVGAGIPTKWLPNRALESDLDPLIQWVWDQWFIIGTALE

Secondary structure (DSSP, 8-state):
--HHHHHHHHHHHHHHHHHHH-HHHHH-TTEEEEEEE-TTS-EEEEEEEGGG--SS-SSPPPSS-EEEEEETTEEEEEETTEE-----S-TT---TT-B-HHHHHHHHHHHHHHHHHHHHH--